Protein AF-A0A520BKF9-F1 (afdb_monomer_lite)

Foldseek 3Di:
DDDDDDDDFPDFPPCPQADAFLVDQGAHDLVSLLVVLVVVVVVCVVVVHALEDEFEPRNSTVSNLVNSVVVPRHYHYDPVRGGHDPDPRHGPGDD

Sequence (95 aa):
MPAFTIWRHPKPRGAEGRCIGGRTDLAVDPRKAKRLAHRIRANARRHALPREVVTSPLARAADVGRWLKRWGFRWRVDAALAEMDFGAWDGRGWS

pLDDT: mean 94.91, std 5.85, range [55.38, 98.69]

Radius of gyration: 14.3 Å; chains: 1; bounding box: 37×19×40 Å

Secondary structure (DSSP, 8-state):
-------PPPPBTT-TTB---SS----B-HHHHHHHHHHHHHHHHHTT--SEEEE-SSHHHHHHHHHHHHTT-EEEE-GGGSPP--GGGTTSBP-

Structure (mmCIF, N/CA/C/O backbone):
data_AF-A0A520BKF9-F1
#
_entry.id   AF-A0A520BKF9-F1
#
loop_
_atom_site.group_PDB
_atom_site.id
_atom_site.type_symbol
_atom_site.label_atom_id
_atom_site.label_alt_id
_atom_site.label_comp_id
_atom_site.label_asym_id
_atom_site.label_entity_id
_atom_site.label_seq_id
_atom_site.pdbx_PDB_ins_code
_atom_site.Cartn_x
_atom_site.Cartn_y
_atom_site.Cartn_z
_atom_site.occupancy
_atom_site.B_iso_or_equiv
_atom_site.auth_seq_id
_atom_site.auth_comp_id
_atom_site.auth_asym_id
_atom_site.auth_atom_id
_atom_site.pdbx_PDB_model_num
ATOM 1 N N . MET A 1 1 ? -23.116 9.234 4.650 1.00 55.38 1 MET A N 1
ATOM 2 C CA . MET A 1 1 ? -22.319 8.888 3.450 1.00 55.38 1 MET A CA 1
ATOM 3 C C . MET A 1 1 ? -21.059 8.165 3.903 1.00 55.38 1 MET A C 1
ATOM 5 O O . MET A 1 1 ? -20.490 8.604 4.899 1.00 55.38 1 MET A O 1
ATOM 9 N N . PRO A 1 2 ? -20.637 7.065 3.260 1.00 71.00 2 PRO A N 1
ATOM 10 C CA . PRO A 1 2 ? -19.363 6.435 3.591 1.00 71.00 2 PRO A CA 1
ATOM 11 C C . PRO A 1 2 ? -18.211 7.399 3.279 1.00 71.00 2 PRO A C 1
ATOM 13 O O . PRO A 1 2 ? -18.183 8.010 2.213 1.00 71.00 2 PRO A O 1
ATOM 16 N N . ALA A 1 3 ? -17.278 7.547 4.219 1.00 82.50 3 ALA A N 1
ATOM 17 C CA . ALA A 1 3 ? -16.076 8.355 4.053 1.00 82.50 3 ALA A CA 1
ATOM 18 C C . ALA A 1 3 ? -14.857 7.433 3.971 1.00 82.50 3 ALA A C 1
ATOM 20 O O . ALA A 1 3 ? -14.642 6.594 4.848 1.00 82.50 3 ALA A O 1
ATOM 21 N N . PHE A 1 4 ? -14.051 7.596 2.924 1.00 89.69 4 PHE A N 1
ATOM 22 C CA . PHE A 1 4 ? -12.822 6.833 2.726 1.00 89.69 4 PHE A CA 1
ATOM 23 C C . PHE A 1 4 ? -11.604 7.719 2.976 1.00 89.69 4 PHE A C 1
ATOM 25 O O . PHE A 1 4 ? -11.568 8.876 2.565 1.00 89.69 4 PHE A O 1
ATOM 32 N N . THR A 1 5 ? -10.578 7.170 3.629 1.00 95.19 5 THR A N 1
ATOM 33 C CA . THR A 1 5 ? -9.257 7.808 3.700 1.00 95.19 5 THR A CA 1
ATOM 34 C C . THR A 1 5 ? -8.321 7.121 2.716 1.00 95.19 5 THR A C 1
ATOM 36 O O . THR A 1 5 ? -8.034 5.932 2.862 1.00 95.19 5 THR A O 1
ATOM 39 N N . ILE A 1 6 ? -7.824 7.872 1.735 1.00 96.44 6 ILE A N 1
ATOM 40 C CA . ILE A 1 6 ? -6.939 7.357 0.687 1.00 96.44 6 ILE A CA 1
ATOM 41 C C . ILE A 1 6 ? -5.485 7.652 1.060 1.00 96.44 6 ILE A C 1
ATOM 43 O O . ILE A 1 6 ? -5.140 8.766 1.450 1.00 96.44 6 ILE A O 1
ATOM 47 N N . TRP A 1 7 ? -4.623 6.644 0.930 1.00 97.38 7 TRP A N 1
ATOM 48 C CA . TRP A 1 7 ? -3.195 6.747 1.218 1.00 97.38 7 TRP A CA 1
ATOM 49 C C . TRP A 1 7 ? -2.389 6.304 0.004 1.00 97.38 7 TRP A C 1
ATOM 51 O O . TRP A 1 7 ? -2.602 5.213 -0.520 1.00 97.38 7 TRP A O 1
ATOM 61 N N . ARG A 1 8 ? -1.407 7.112 -0.402 1.00 96.69 8 ARG A N 1
ATOM 62 C CA . ARG A 1 8 ? -0.413 6.689 -1.393 1.00 96.69 8 ARG A CA 1
ATOM 63 C C . ARG A 1 8 ? 0.629 5.782 -0.737 1.00 96.69 8 ARG A C 1
ATOM 65 O O . ARG A 1 8 ? 1.049 6.027 0.397 1.00 96.69 8 ARG A O 1
ATOM 72 N N . HIS A 1 9 ? 1.067 4.755 -1.461 1.00 95.94 9 HIS A N 1
ATOM 73 C CA . HIS A 1 9 ? 2.156 3.888 -1.023 1.00 95.94 9 HIS A CA 1
ATOM 74 C C . HIS A 1 9 ? 3.468 4.675 -0.805 1.00 95.94 9 HIS A C 1
ATOM 76 O O . HIS A 1 9 ? 3.660 5.746 -1.390 1.00 95.94 9 HIS A O 1
ATOM 82 N N . PRO A 1 10 ? 4.417 4.164 0.003 1.00 96.38 10 PRO A N 1
ATOM 83 C CA . PRO A 1 10 ? 5.730 4.785 0.13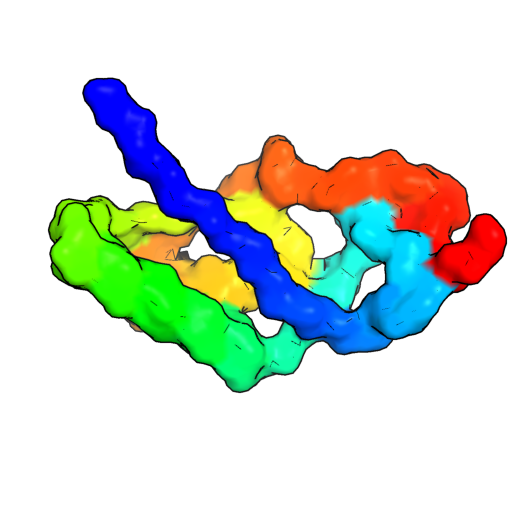7 1.00 96.38 10 PRO A CA 1
ATOM 84 C C . PRO A 1 10 ? 6.493 4.787 -1.193 1.00 96.38 10 PRO A C 1
ATOM 86 O O . PRO A 1 10 ? 6.214 3.975 -2.074 1.00 96.38 10 PRO A O 1
ATOM 89 N N . LYS A 1 11 ? 7.497 5.665 -1.324 1.00 94.62 11 LYS A N 1
ATOM 90 C CA . LYS A 1 11 ? 8.370 5.681 -2.507 1.00 94.62 11 LYS A CA 1
ATOM 91 C C . LYS A 1 11 ? 9.042 4.299 -2.688 1.00 94.62 11 LYS A C 1
ATOM 93 O O . LYS A 1 11 ? 9.744 3.879 -1.757 1.00 94.62 11 LYS A O 1
ATOM 98 N N . PRO A 1 12 ? 8.822 3.606 -3.822 1.00 94.94 12 PRO A N 1
ATOM 99 C CA . PRO A 1 12 ? 9.480 2.337 -4.121 1.00 94.94 12 PRO A CA 1
ATOM 100 C C . PRO A 1 12 ? 10.981 2.527 -4.363 1.00 94.94 12 PRO A C 1
ATOM 102 O O . PRO A 1 12 ? 11.423 3.621 -4.710 1.00 94.94 12 PRO A O 1
ATOM 105 N N . ARG A 1 13 ? 11.769 1.467 -4.159 1.00 95.06 13 ARG A N 1
ATOM 106 C CA . ARG A 1 13 ? 13.206 1.452 -4.478 1.00 95.06 13 ARG A CA 1
ATOM 107 C C . ARG A 1 13 ? 13.406 1.213 -5.973 1.00 95.06 13 ARG A C 1
ATOM 109 O O . ARG A 1 13 ? 12.770 0.318 -6.520 1.00 95.06 13 ARG A O 1
ATOM 116 N N . GLY A 1 14 ? 14.312 1.959 -6.606 1.00 92.44 14 GLY A N 1
ATOM 117 C CA . GLY A 1 14 ? 14.632 1.782 -8.028 1.00 92.44 14 GLY A CA 1
ATOM 118 C C . GLY A 1 14 ? 13.573 2.358 -8.971 1.00 92.44 14 GLY A C 1
ATOM 119 O O . GLY A 1 14 ? 13.457 1.911 -10.113 1.00 92.44 14 GLY A O 1
ATOM 120 N N . ALA A 1 15 ? 12.785 3.314 -8.474 1.00 93.06 15 ALA A N 1
ATOM 121 C CA . ALA A 1 15 ? 11.783 4.054 -9.240 1.00 93.06 15 ALA A CA 1
ATOM 122 C C . ALA A 1 15 ? 12.324 5.394 -9.766 1.00 93.06 15 ALA A C 1
ATOM 124 O O . ALA A 1 15 ? 11.657 6.082 -10.534 1.00 93.06 15 ALA A O 1
ATOM 125 N N . GLU A 1 16 ? 13.506 5.803 -9.308 1.00 94.00 16 GLU A N 1
ATOM 126 C CA . GLU A 1 16 ? 14.154 7.050 -9.690 1.00 94.00 16 GLU A CA 1
ATOM 127 C C . GLU A 1 16 ? 14.312 7.148 -11.210 1.00 94.00 16 GLU A C 1
ATOM 129 O O . GLU A 1 16 ? 14.898 6.272 -11.839 1.00 94.00 16 GLU A O 1
ATOM 134 N N . GLY A 1 17 ? 13.764 8.219 -11.790 1.00 93.62 17 GLY A N 1
ATOM 135 C CA . GLY A 1 17 ? 13.862 8.493 -13.221 1.00 93.62 17 GLY A CA 1
ATOM 136 C C . GLY A 1 17 ? 13.062 7.548 -14.116 1.00 93.62 17 GLY A C 1
ATOM 137 O O . GLY A 1 17 ? 13.227 7.634 -15.324 1.00 93.62 17 GLY A O 1
ATOM 138 N N . ARG A 1 18 ? 12.203 6.672 -13.570 1.00 94.19 18 ARG A N 1
ATOM 139 C CA . ARG A 1 18 ? 11.468 5.661 -14.345 1.00 94.19 18 ARG A CA 1
ATOM 140 C C . ARG A 1 18 ? 9.955 5.856 -14.293 1.00 94.19 18 ARG A C 1
ATOM 142 O O . ARG A 1 18 ? 9.403 6.222 -13.252 1.00 94.19 18 ARG A O 1
ATOM 149 N N . CYS A 1 19 ? 9.288 5.560 -15.401 1.00 94.31 19 CYS A N 1
ATOM 150 C CA . CYS A 1 19 ? 7.843 5.400 -15.465 1.00 94.31 19 CYS A CA 1
ATOM 151 C C . CYS A 1 19 ? 7.476 4.039 -14.864 1.00 94.31 19 CYS A C 1
ATOM 153 O O . CYS A 1 19 ? 7.913 3.011 -15.367 1.00 94.31 19 CYS A O 1
ATOM 155 N N . ILE A 1 20 ? 6.746 4.019 -13.747 1.00 95.00 20 ILE A N 1
ATOM 156 C CA . ILE A 1 20 ? 6.428 2.787 -13.008 1.00 95.00 20 ILE A CA 1
ATOM 157 C C . ILE A 1 20 ? 4.915 2.606 -12.976 1.00 95.00 20 ILE A C 1
ATOM 159 O O . ILE A 1 20 ? 4.226 3.309 -12.236 1.00 95.00 20 ILE A O 1
ATOM 163 N N . GLY A 1 21 ? 4.428 1.659 -13.769 1.00 92.12 21 GLY A N 1
ATOM 164 C CA . GLY A 1 21 ? 3.020 1.301 -13.887 1.00 92.12 21 GLY A CA 1
ATOM 165 C C . GLY A 1 21 ? 2.659 0.052 -13.088 1.00 92.12 21 GLY A C 1
ATOM 166 O O . GLY A 1 21 ? 3.299 -0.300 -12.085 1.00 92.12 21 GLY A O 1
ATOM 167 N N . GLY A 1 22 ? 1.578 -0.598 -13.510 1.00 91.50 22 GLY A N 1
ATOM 168 C CA . GLY A 1 22 ? 1.055 -1.821 -12.906 1.00 91.50 22 GLY A CA 1
ATOM 169 C C . GLY A 1 22 ? 1.879 -3.082 -13.179 1.00 91.50 22 GLY A C 1
ATOM 170 O O . GLY A 1 22 ? 1.763 -4.039 -12.417 1.00 91.50 22 GLY A O 1
ATOM 171 N N . ARG A 1 23 ? 2.726 -3.110 -14.216 1.00 92.06 23 ARG A N 1
ATOM 172 C CA . ARG A 1 23 ? 3.520 -4.296 -14.593 1.00 92.06 23 ARG A CA 1
ATOM 173 C C . ARG A 1 23 ? 4.850 -4.356 -13.857 1.00 92.06 23 ARG A C 1
ATOM 175 O O . ARG A 1 23 ? 5.341 -5.449 -13.580 1.00 92.06 23 ARG A O 1
ATOM 182 N N . THR A 1 24 ? 5.430 -3.206 -13.516 1.00 94.19 24 THR A N 1
ATOM 183 C CA . THR A 1 24 ? 6.672 -3.169 -12.737 1.00 94.19 24 THR A CA 1
ATOM 184 C C . THR A 1 24 ? 6.371 -3.201 -11.241 1.00 94.19 24 THR A C 1
ATOM 186 O O . THR A 1 24 ? 6.018 -2.188 -10.622 1.00 94.19 24 THR A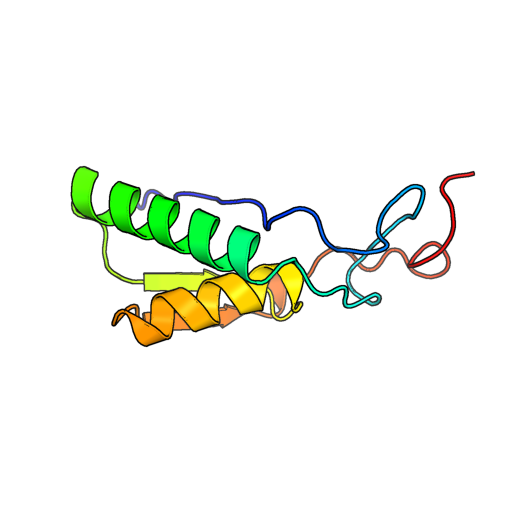 O 1
ATOM 189 N N . ASP A 1 25 ? 6.562 -4.370 -10.627 1.00 95.12 25 ASP A N 1
ATOM 190 C CA . ASP A 1 25 ? 6.394 -4.523 -9.185 1.00 95.12 25 ASP A CA 1
ATOM 191 C C . ASP A 1 25 ? 7.675 -4.176 -8.413 1.00 95.12 25 ASP A C 1
ATOM 193 O O . ASP A 1 25 ? 8.609 -4.969 -8.289 1.00 95.12 25 ASP A O 1
ATOM 197 N N . LEU A 1 26 ? 7.724 -2.948 -7.893 1.00 94.31 26 LEU A N 1
ATOM 198 C CA . LEU A 1 26 ? 8.828 -2.472 -7.066 1.00 94.31 26 LEU A CA 1
ATOM 199 C C . LEU A 1 26 ? 8.507 -2.572 -5.576 1.00 94.31 26 LEU A C 1
ATOM 201 O O . LEU A 1 26 ? 7.487 -2.075 -5.093 1.00 94.31 26 LEU A O 1
ATOM 205 N N . ALA A 1 27 ? 9.456 -3.122 -4.823 1.00 93.00 27 ALA A N 1
ATOM 206 C CA . ALA A 1 27 ? 9.405 -3.150 -3.369 1.00 93.00 27 ALA A CA 1
ATOM 207 C C . ALA A 1 27 ? 9.687 -1.770 -2.749 1.00 93.00 27 ALA A C 1
ATOM 209 O O . ALA A 1 27 ? 10.398 -0.926 -3.307 1.00 93.00 27 ALA A O 1
ATOM 210 N N . VAL A 1 28 ? 9.194 -1.563 -1.530 1.00 95.94 28 VAL A N 1
ATOM 211 C CA . VAL A 1 28 ? 9.500 -0.385 -0.703 1.00 95.94 28 VAL A CA 1
ATOM 212 C C . VAL A 1 28 ? 10.473 -0.743 0.420 1.00 95.94 28 VAL A C 1
ATOM 214 O O . VAL A 1 28 ? 10.664 -1.906 0.771 1.00 95.94 28 VAL A O 1
ATOM 217 N N . ASP A 1 29 ? 11.099 0.270 1.020 1.00 96.56 29 ASP A N 1
ATOM 218 C CA . ASP A 1 29 ? 11.828 0.082 2.278 1.00 96.56 29 ASP A CA 1
ATOM 219 C C . ASP A 1 29 ? 10.862 -0.431 3.371 1.00 96.56 29 ASP A C 1
ATOM 221 O O . ASP A 1 29 ? 9.876 0.260 3.671 1.00 96.56 29 ASP A O 1
ATOM 225 N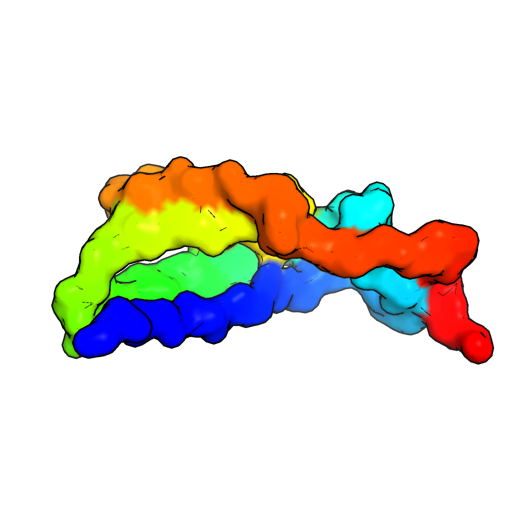 N . PRO A 1 30 ? 11.135 -1.590 4.012 1.00 95.69 30 PRO A N 1
ATOM 226 C CA . PRO A 1 30 ? 10.293 -2.134 5.076 1.00 95.69 30 PRO A CA 1
ATOM 227 C C . PRO A 1 30 ? 10.018 -1.143 6.214 1.00 95.69 30 PRO A C 1
ATOM 229 O O . PRO A 1 30 ? 8.913 -1.125 6.767 1.00 95.69 30 PRO A O 1
ATOM 232 N N . ARG A 1 31 ? 10.982 -0.272 6.546 1.00 97.62 31 ARG A N 1
ATOM 233 C CA . ARG A 1 31 ? 10.818 0.781 7.560 1.00 97.62 31 ARG A CA 1
ATOM 234 C C . ARG A 1 31 ? 9.813 1.836 7.107 1.00 97.62 31 ARG A C 1
ATOM 236 O O . ARG A 1 31 ? 9.041 2.327 7.931 1.00 97.62 31 ARG A O 1
ATOM 243 N N . LYS A 1 32 ? 9.785 2.184 5.816 1.00 98.06 32 LYS A N 1
ATOM 244 C CA . LYS A 1 32 ? 8.807 3.134 5.256 1.00 98.06 32 LYS A CA 1
ATOM 245 C C . LYS A 1 32 ? 7.407 2.521 5.189 1.00 98.06 32 LYS A C 1
ATOM 247 O O . LYS A 1 32 ? 6.452 3.195 5.574 1.00 98.06 32 LYS A O 1
ATOM 252 N N . ALA A 1 33 ? 7.286 1.247 4.808 1.00 98.12 33 ALA A N 1
ATOM 253 C CA . ALA A 1 33 ? 6.012 0.523 4.845 1.00 98.12 33 ALA A CA 1
ATOM 254 C C . ALA A 1 33 ? 5.428 0.472 6.265 1.00 98.12 33 ALA A C 1
ATOM 256 O O . ALA A 1 33 ? 4.286 0.879 6.487 1.00 98.12 33 ALA A O 1
ATOM 257 N N . LYS A 1 34 ? 6.241 0.068 7.251 1.00 98.50 34 LYS A N 1
ATOM 258 C CA . LYS A 1 34 ? 5.839 0.028 8.665 1.00 98.50 34 LYS A CA 1
ATOM 259 C C . LYS A 1 34 ? 5.436 1.411 9.186 1.00 98.50 34 LYS A C 1
ATOM 261 O O . LYS A 1 34 ? 4.444 1.538 9.901 1.00 98.50 34 LYS A O 1
ATOM 266 N N . ARG A 1 35 ? 6.175 2.462 8.814 1.00 98.62 35 ARG A N 1
ATOM 267 C CA . ARG A 1 35 ? 5.870 3.850 9.201 1.00 98.62 35 ARG A CA 1
ATOM 268 C C . ARG A 1 35 ? 4.514 4.308 8.667 1.00 98.62 35 ARG A C 1
ATOM 270 O O . ARG A 1 35 ? 3.744 4.900 9.418 1.00 98.62 35 ARG A O 1
ATOM 277 N N . LEU A 1 36 ? 4.204 4.017 7.403 1.00 98.62 36 LEU A N 1
ATOM 278 C CA . LEU A 1 36 ? 2.892 4.333 6.836 1.00 98.62 36 LEU A CA 1
ATOM 279 C C . LEU A 1 36 ? 1.779 3.534 7.524 1.00 98.62 36 LEU A C 1
ATOM 281 O O . LEU A 1 36 ? 0.769 4.117 7.909 1.00 98.62 36 LEU A O 1
ATOM 285 N N . ALA A 1 37 ? 1.991 2.242 7.779 1.00 98.50 37 ALA A N 1
ATOM 286 C CA . ALA A 1 37 ? 1.038 1.432 8.533 1.00 98.50 37 ALA A CA 1
ATOM 287 C C . ALA A 1 37 ? 0.755 2.035 9.925 1.00 98.50 37 ALA A C 1
ATOM 289 O O . ALA A 1 37 ? -0.396 2.082 10.360 1.00 98.50 37 ALA A O 1
ATOM 290 N N . HIS A 1 38 ? 1.774 2.550 10.627 1.00 98.69 38 HIS A N 1
ATOM 291 C CA . HIS A 1 38 ? 1.576 3.240 11.907 1.00 98.69 38 HIS A CA 1
ATOM 292 C C . HIS A 1 38 ? 0.708 4.495 11.767 1.00 98.69 38 HIS A C 1
ATOM 294 O O . HIS A 1 38 ? -0.165 4.710 12.609 1.00 98.69 38 HIS A O 1
ATOM 300 N N . ARG A 1 39 ? 0.906 5.292 10.707 1.00 98.62 39 ARG A N 1
ATOM 301 C CA . ARG A 1 39 ? 0.080 6.479 10.421 1.00 98.62 39 ARG A CA 1
ATOM 302 C C . ARG A 1 39 ? -1.377 6.102 10.160 1.00 98.62 39 ARG A C 1
ATOM 304 O O . ARG A 1 39 ? -2.261 6.709 10.755 1.00 98.62 39 ARG A O 1
ATOM 311 N N . ILE A 1 40 ? -1.619 5.065 9.357 1.00 98.25 40 ILE A N 1
ATOM 312 C CA . ILE A 1 40 ? -2.969 4.546 9.086 1.00 98.25 40 ILE A CA 1
ATOM 313 C C . ILE A 1 40 ? -3.632 4.092 10.390 1.00 98.25 40 ILE A C 1
ATOM 315 O O . ILE A 1 40 ? -4.757 4.488 10.685 1.00 98.25 40 ILE A O 1
ATOM 319 N N . ARG A 1 41 ? -2.916 3.328 11.224 1.00 98.19 41 ARG A N 1
ATOM 320 C CA . ARG A 1 41 ? -3.423 2.878 12.528 1.00 98.19 41 ARG A CA 1
ATOM 321 C C . ARG A 1 41 ? -3.749 4.044 13.463 1.00 98.19 41 ARG A C 1
ATOM 323 O O . ARG A 1 41 ? -4.762 3.998 14.154 1.00 98.19 41 ARG A O 1
ATOM 330 N N . ALA A 1 42 ? -2.893 5.064 13.515 1.00 98.19 42 ALA A N 1
ATOM 331 C CA . ALA A 1 42 ? -3.123 6.253 14.331 1.00 98.19 42 ALA A CA 1
ATOM 332 C C . ALA A 1 42 ? -4.352 7.038 13.847 1.00 98.19 42 ALA A C 1
ATOM 334 O O . ALA A 1 42 ? -5.183 7.422 14.665 1.00 98.19 42 ALA A O 1
ATOM 335 N N . ASN A 1 43 ? -4.509 7.194 12.529 1.00 97.50 43 ASN A N 1
ATOM 336 C CA . ASN A 1 43 ? -5.679 7.824 11.921 1.00 97.50 43 ASN A CA 1
ATOM 337 C C . ASN A 1 43 ? -6.969 7.060 12.243 1.00 97.50 43 ASN A C 1
ATOM 339 O O . ASN A 1 43 ? -7.934 7.654 12.713 1.00 97.50 43 ASN A O 1
ATOM 343 N N . ALA A 1 44 ? -6.961 5.735 12.069 1.00 96.31 44 ALA A N 1
ATOM 344 C CA . ALA A 1 44 ? -8.114 4.898 12.381 1.00 96.31 44 ALA A CA 1
ATOM 345 C C . ALA A 1 44 ? -8.525 5.017 13.854 1.00 96.31 44 ALA A C 1
ATOM 347 O O . ALA A 1 44 ? -9.704 5.152 14.153 1.00 96.31 44 ALA A O 1
ATOM 348 N N . ARG A 1 45 ? -7.555 5.057 14.777 1.00 96.56 45 ARG A N 1
ATOM 349 C CA . ARG A 1 45 ? -7.824 5.282 16.206 1.00 96.56 45 ARG A CA 1
ATOM 350 C C . ARG A 1 45 ? -8.400 6.670 16.482 1.00 96.56 45 ARG A C 1
ATOM 352 O O . ARG A 1 45 ? -9.377 6.769 17.210 1.00 96.56 45 ARG A O 1
ATOM 359 N N . ARG A 1 46 ? -7.800 7.723 15.917 1.00 97.12 46 ARG A N 1
ATOM 360 C CA . ARG A 1 46 ? -8.222 9.118 16.132 1.00 97.12 46 ARG A CA 1
ATOM 361 C C . ARG A 1 46 ? -9.658 9.365 15.675 1.00 97.12 46 ARG A C 1
ATOM 363 O O . ARG A 1 46 ? -10.366 10.132 16.310 1.00 97.12 46 ARG A O 1
ATOM 370 N N . HIS A 1 47 ? -10.059 8.728 14.581 1.00 95.12 47 HIS A N 1
ATOM 371 C CA . HIS A 1 47 ? -11.356 8.943 13.944 1.00 95.12 47 HIS A CA 1
ATOM 372 C C . HIS A 1 47 ? -12.338 7.784 14.163 1.00 95.12 47 HIS A C 1
ATOM 374 O O . HIS A 1 47 ? -13.340 7.712 13.462 1.00 95.12 47 HIS A O 1
ATOM 380 N N . ALA A 1 48 ? -12.041 6.871 15.098 1.00 94.69 48 ALA A N 1
ATOM 381 C CA . ALA A 1 48 ? -12.847 5.681 15.383 1.00 94.69 48 ALA A CA 1
ATOM 382 C C . ALA A 1 48 ? -13.240 4.875 14.121 1.00 94.69 48 ALA A C 1
ATOM 384 O O . ALA A 1 48 ? -14.338 4.330 14.028 1.00 94.69 48 ALA A O 1
ATOM 385 N N . LEU A 1 49 ? -12.340 4.801 13.134 1.00 94.56 49 LEU A N 1
ATOM 386 C CA . LEU A 1 49 ? -12.585 4.078 11.887 1.00 94.56 49 LEU A CA 1
ATOM 387 C C . LEU A 1 49 ? -12.467 2.562 12.103 1.00 94.56 49 LEU A C 1
ATOM 389 O O . LEU A 1 49 ? -11.661 2.116 12.932 1.00 94.56 49 LEU A O 1
ATOM 393 N N . PRO A 1 50 ? -13.178 1.752 11.296 1.00 95.38 50 PRO A N 1
ATOM 394 C CA . PRO A 1 50 ? -12.979 0.312 11.266 1.00 95.38 50 PRO A CA 1
ATOM 395 C C . PRO A 1 50 ? -11.517 -0.053 10.997 1.00 95.38 50 PRO A C 1
ATOM 397 O O . PRO A 1 50 ? -10.812 0.617 10.237 1.00 95.38 50 PRO A O 1
ATOM 400 N N . ARG A 1 51 ? -11.061 -1.173 11.564 1.00 97.00 51 ARG A N 1
ATOM 401 C CA . ARG A 1 51 ? -9.745 -1.748 11.246 1.00 97.00 51 ARG A CA 1
ATOM 402 C C . ARG A 1 51 ? -9.786 -2.517 9.926 1.00 97.00 51 ARG A C 1
ATOM 404 O O . ARG A 1 51 ? -9.385 -3.675 9.869 1.00 97.00 51 ARG A O 1
ATOM 411 N N . GLU A 1 52 ? -10.273 -1.881 8.871 1.00 97.44 52 GLU A N 1
ATOM 412 C CA . GLU A 1 52 ? -10.308 -2.440 7.523 1.00 97.44 52 GLU A CA 1
ATOM 413 C C . GLU A 1 52 ? -9.384 -1.654 6.598 1.00 97.44 52 GLU A C 1
ATOM 415 O O . GLU A 1 52 ? -9.302 -0.429 6.667 1.00 97.44 52 GLU A O 1
ATOM 420 N N . VAL A 1 53 ? -8.670 -2.365 5.729 1.00 97.88 53 VAL A N 1
ATOM 421 C CA . VAL A 1 53 ? -7.827 -1.753 4.703 1.00 97.88 53 VAL A CA 1
ATOM 422 C C . VAL A 1 53 ? -7.906 -2.561 3.416 1.00 97.88 53 VAL A C 1
ATOM 424 O O . VAL A 1 53 ? -7.853 -3.794 3.438 1.00 97.88 53 VAL A O 1
ATOM 427 N N . VAL A 1 54 ? -8.013 -1.856 2.294 1.00 98.25 54 VAL A N 1
ATOM 428 C CA . VAL A 1 54 ? -7.929 -2.431 0.951 1.00 98.25 54 VAL A CA 1
ATOM 429 C C . VAL A 1 54 ? -6.684 -1.865 0.280 1.00 98.25 54 VAL A C 1
ATOM 431 O O . VAL A 1 54 ? -6.420 -0.667 0.385 1.00 98.25 54 VAL A O 1
ATOM 434 N N . THR A 1 55 ? -5.882 -2.714 -0.357 1.00 98.44 55 THR A N 1
ATOM 435 C CA . THR A 1 55 ? -4.678 -2.280 -1.079 1.00 98.44 55 THR A CA 1
ATOM 436 C C . THR A 1 55 ? -4.641 -2.849 -2.488 1.00 98.44 55 THR A C 1
ATOM 438 O O . THR A 1 55 ? -5.185 -3.919 -2.746 1.00 98.44 55 THR A O 1
ATOM 441 N N . SER A 1 56 ? -3.896 -2.177 -3.363 1.00 97.31 56 SER A N 1
ATOM 442 C CA . SER A 1 56 ? -3.359 -2.765 -4.594 1.00 97.31 56 SER A CA 1
ATOM 443 C C . SER A 1 56 ? -2.585 -4.068 -4.313 1.00 97.31 56 SER A C 1
ATOM 445 O O . SER A 1 56 ? -2.006 -4.188 -3.220 1.00 97.31 56 SER A O 1
ATOM 447 N N . PRO A 1 57 ? -2.523 -5.022 -5.266 1.00 96.56 57 PRO A N 1
ATOM 448 C CA . PRO A 1 57 ? -1.677 -6.213 -5.147 1.00 96.56 57 PRO A CA 1
ATOM 449 C C . PRO A 1 57 ? -0.172 -5.910 -5.194 1.00 96.56 57 PRO A C 1
ATOM 451 O O . PRO A 1 57 ? 0.613 -6.705 -4.683 1.00 96.56 57 PRO A O 1
ATOM 45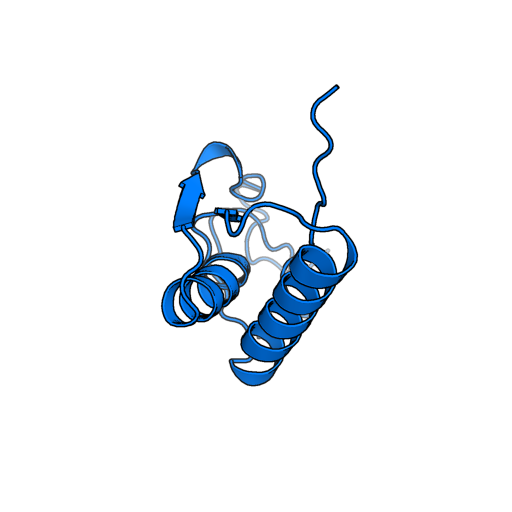4 N N . LEU A 1 58 ? 0.236 -4.766 -5.754 1.00 97.12 58 LEU A N 1
ATOM 455 C CA . LEU A 1 58 ? 1.646 -4.415 -5.959 1.00 97.12 58 LEU A CA 1
ATOM 456 C C . LEU A 1 58 ? 2.387 -4.278 -4.624 1.00 97.12 58 LEU A C 1
ATOM 458 O O . LEU A 1 58 ? 1.869 -3.668 -3.679 1.00 97.12 58 LEU A O 1
ATOM 462 N N . ALA A 1 59 ? 3.615 -4.798 -4.544 1.00 96.25 59 ALA A N 1
ATOM 463 C CA . ALA A 1 59 ? 4.419 -4.899 -3.328 1.00 96.25 59 ALA A CA 1
ATOM 464 C C . ALA A 1 59 ? 4.496 -3.572 -2.567 1.00 96.25 59 ALA A C 1
ATOM 466 O O . ALA A 1 59 ? 4.272 -3.541 -1.355 1.00 96.25 59 ALA A O 1
ATOM 467 N N . ARG A 1 60 ? 4.695 -2.459 -3.284 1.00 96.00 60 ARG A N 1
ATOM 468 C CA . ARG A 1 60 ? 4.721 -1.099 -2.720 1.00 96.00 60 ARG A CA 1
ATOM 469 C C . ARG A 1 60 ? 3.511 -0.746 -1.847 1.00 96.00 60 ARG A C 1
ATOM 471 O O . ARG A 1 60 ? 3.681 -0.038 -0.854 1.00 96.00 60 ARG A O 1
ATOM 478 N N . ALA A 1 61 ? 2.320 -1.253 -2.162 1.00 97.44 61 ALA A N 1
ATOM 479 C CA . ALA A 1 61 ? 1.114 -1.087 -1.350 1.00 97.44 61 ALA A CA 1
ATOM 480 C C . ALA A 1 61 ? 0.867 -2.290 -0.422 1.00 97.44 61 ALA A C 1
ATOM 482 O O . ALA A 1 61 ? 0.586 -2.110 0.768 1.00 97.44 61 ALA A O 1
ATOM 483 N N . ALA A 1 62 ? 1.019 -3.512 -0.938 1.00 97.44 62 ALA A N 1
ATOM 484 C CA . ALA A 1 62 ? 0.767 -4.748 -0.203 1.00 97.44 62 ALA A CA 1
ATOM 485 C C . ALA A 1 62 ? 1.666 -4.895 1.039 1.00 97.44 62 ALA A C 1
ATOM 487 O O . ALA A 1 62 ? 1.227 -5.424 2.061 1.00 97.44 62 ALA A O 1
ATOM 488 N N . ASP A 1 63 ? 2.895 -4.366 1.014 1.00 97.50 63 ASP A N 1
ATOM 489 C CA . ASP A 1 63 ? 3.793 -4.344 2.176 1.00 97.50 63 ASP A CA 1
ATOM 490 C C . ASP A 1 63 ? 3.203 -3.599 3.378 1.00 97.50 63 ASP A C 1
ATOM 492 O O . ASP A 1 63 ? 3.424 -3.987 4.529 1.00 97.50 63 ASP A O 1
ATOM 496 N N . VAL A 1 64 ? 2.415 -2.553 3.133 1.00 98.31 64 VAL A N 1
ATOM 497 C CA . VAL A 1 64 ? 1.713 -1.801 4.182 1.00 98.31 64 VAL A CA 1
ATOM 498 C C . VAL A 1 64 ? 0.571 -2.646 4.746 1.00 98.31 64 VAL A C 1
ATOM 500 O O . VAL A 1 64 ? 0.440 -2.774 5.967 1.00 98.31 64 VAL A O 1
ATOM 503 N N . GLY A 1 65 ? -0.207 -3.286 3.867 1.00 98.00 65 GLY A N 1
ATOM 504 C CA . GLY A 1 65 ? -1.281 -4.209 4.237 1.00 98.00 65 GLY A CA 1
ATOM 505 C C . GLY A 1 65 ? -0.785 -5.384 5.086 1.00 98.00 65 GLY A C 1
ATOM 506 O O . GLY A 1 65 ? -1.389 -5.701 6.113 1.00 98.00 65 GLY A O 1
ATOM 507 N N . ARG A 1 66 ? 0.385 -5.954 4.758 1.00 97.94 66 ARG A N 1
ATOM 508 C CA . ARG A 1 66 ? 1.050 -7.007 5.550 1.00 97.94 66 ARG A CA 1
ATOM 509 C C . ARG A 1 66 ? 1.344 -6.579 6.988 1.00 97.94 66 ARG A C 1
ATOM 511 O O . ARG A 1 66 ? 1.253 -7.405 7.897 1.00 97.94 66 ARG A O 1
ATOM 518 N N . TRP A 1 67 ? 1.744 -5.327 7.215 1.00 98.38 67 TRP A N 1
ATOM 519 C CA . TRP A 1 67 ? 1.946 -4.801 8.570 1.00 98.38 67 TRP A CA 1
ATOM 520 C C . TRP A 1 67 ? 0.622 -4.595 9.301 1.00 98.38 67 TRP A C 1
ATOM 522 O O . TRP A 1 67 ? 0.496 -4.995 10.455 1.00 98.38 67 TRP A O 1
ATOM 532 N N . LEU A 1 68 ? -0.376 -4.022 8.627 1.00 98.50 68 LEU A N 1
ATOM 533 C CA . LEU A 1 68 ? -1.693 -3.775 9.216 1.00 98.50 68 LEU A CA 1
ATOM 534 C C . LEU A 1 68 ? -2.399 -5.082 9.603 1.00 98.50 68 LEU A C 1
ATOM 536 O O . LEU A 1 68 ? -2.919 -5.177 10.716 1.00 98.50 68 LEU A O 1
ATOM 540 N N . LYS A 1 69 ? -2.337 -6.115 8.753 1.00 98.50 69 LYS A N 1
ATOM 541 C CA . LYS A 1 69 ? -2.858 -7.45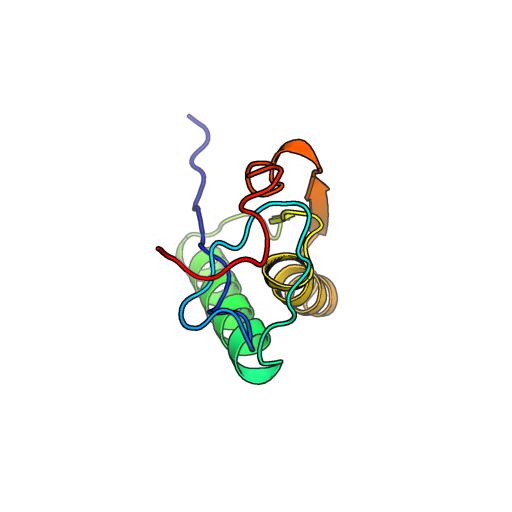9 9.057 1.00 98.50 69 LYS A CA 1
ATOM 542 C C . LYS A 1 69 ? -2.235 -8.033 10.328 1.00 98.50 69 LYS A C 1
ATOM 544 O O . LYS A 1 69 ? -2.955 -8.511 11.199 1.00 98.50 69 LYS A O 1
ATOM 549 N N . ARG A 1 70 ? -0.911 -7.906 10.486 1.00 98.19 70 ARG A N 1
ATOM 550 C CA . ARG A 1 70 ? -0.190 -8.318 11.707 1.00 98.19 70 ARG A CA 1
ATOM 551 C C . ARG A 1 70 ? -0.645 -7.574 12.967 1.00 98.19 70 ARG A C 1
ATOM 553 O O . ARG A 1 70 ? -0.416 -8.061 14.066 1.00 98.19 70 ARG A O 1
ATOM 560 N N . TRP A 1 71 ? -1.282 -6.413 12.832 1.00 98.06 71 TRP A N 1
ATOM 561 C CA . TRP A 1 71 ? -1.826 -5.627 13.947 1.00 98.06 71 TRP A CA 1
ATOM 562 C C . TRP A 1 71 ? -3.350 -5.742 14.086 1.00 98.06 71 TRP A C 1
ATOM 564 O O . TRP A 1 71 ? -3.979 -4.905 14.742 1.00 98.06 71 TRP A O 1
ATOM 574 N N . GLY A 1 72 ? -3.943 -6.766 13.468 1.00 98.12 72 GLY A N 1
ATOM 575 C CA . GLY A 1 72 ? -5.363 -7.082 13.590 1.00 98.12 72 GLY A CA 1
ATOM 576 C C . GLY A 1 72 ? -6.276 -6.246 12.697 1.00 98.12 72 GLY A C 1
ATOM 577 O O . GLY A 1 72 ? -7.449 -6.093 13.019 1.00 98.12 72 GLY A O 1
ATOM 578 N N . PHE A 1 73 ? -5.765 -5.667 11.606 1.00 98.50 73 PHE A N 1
ATOM 579 C CA . PHE A 1 73 ? -6.634 -5.124 10.562 1.00 98.50 73 PHE A CA 1
ATOM 580 C C . PHE A 1 73 ? -7.113 -6.244 9.641 1.00 98.50 73 PHE A C 1
ATOM 582 O O . PHE A 1 73 ? -6.333 -7.113 9.241 1.00 98.50 73 PHE A O 1
ATOM 589 N N . ARG A 1 74 ? -8.376 -6.173 9.223 1.00 98.50 74 ARG A N 1
ATOM 590 C CA . ARG A 1 74 ? -8.877 -6.929 8.080 1.00 98.50 74 ARG A CA 1
ATOM 591 C C . ARG A 1 74 ? -8.276 -6.326 6.814 1.00 98.50 74 ARG A C 1
ATOM 593 O O . ARG A 1 74 ? -8.650 -5.233 6.395 1.00 98.50 74 ARG A O 1
ATOM 600 N N . TRP A 1 75 ? -7.322 -7.036 6.227 1.00 98.50 75 TRP A N 1
ATOM 601 C CA . TRP A 1 75 ? -6.672 -6.633 4.985 1.00 98.50 75 TRP A CA 1
ATOM 602 C C . TRP A 1 75 ? -7.278 -7.384 3.801 1.00 98.50 75 TRP A C 1
ATOM 604 O O . TRP A 1 75 ? -7.294 -8.616 3.791 1.00 98.50 75 TRP A O 1
ATOM 614 N N . ARG A 1 76 ? -7.758 -6.632 2.810 1.00 98.31 76 ARG A N 1
ATOM 615 C CA . ARG A 1 76 ? -8.162 -7.128 1.492 1.00 98.31 76 ARG A CA 1
ATOM 616 C C . ARG A 1 76 ? -7.220 -6.588 0.420 1.00 98.31 76 ARG A C 1
ATOM 618 O O . ARG A 1 76 ? -6.729 -5.464 0.524 1.00 98.31 76 ARG A O 1
ATOM 625 N N . VAL A 1 77 ? -6.987 -7.390 -0.606 1.00 98.06 77 VAL A N 1
ATOM 626 C CA . VAL A 1 77 ? -6.267 -6.975 -1.811 1.00 98.06 77 VAL A CA 1
ATOM 627 C C . VAL A 1 77 ? -7.282 -6.885 -2.936 1.00 98.06 77 VAL A C 1
ATOM 629 O O . VAL A 1 77 ? -8.104 -7.787 -3.075 1.00 98.06 77 VAL A O 1
ATOM 632 N N . ASP A 1 78 ? -7.230 -5.802 -3.701 1.00 97.94 78 ASP A N 1
ATOM 633 C CA . ASP A 1 78 ? -8.124 -5.569 -4.829 1.00 97.94 78 ASP A CA 1
ATOM 634 C C . ASP A 1 78 ? -7.302 -5.238 -6.078 1.00 97.94 78 ASP A C 1
ATOM 636 O O . ASP A 1 78 ? -6.520 -4.283 -6.089 1.00 97.94 78 ASP A O 1
ATOM 640 N N . ALA A 1 79 ? -7.464 -6.054 -7.121 1.00 95.44 79 ALA A N 1
ATOM 641 C CA . ALA A 1 79 ? -6.772 -5.884 -8.393 1.00 95.44 79 ALA A CA 1
ATOM 642 C C . ALA A 1 79 ? -7.189 -4.594 -9.116 1.00 95.44 79 ALA A C 1
ATOM 644 O O . ALA A 1 79 ? -6.373 -4.025 -9.835 1.00 95.44 79 ALA A O 1
ATOM 645 N N . ALA A 1 80 ? -8.398 -4.079 -8.869 1.00 95.75 80 ALA A N 1
ATOM 646 C CA . ALA A 1 80 ? -8.857 -2.811 -9.435 1.00 95.75 80 ALA A CA 1
ATOM 647 C C . ALA A 1 80 ? -8.089 -1.593 -8.885 1.00 95.75 80 ALA A C 1
ATOM 649 O O . ALA A 1 80 ? -8.146 -0.516 -9.469 1.00 95.75 80 ALA A O 1
ATOM 650 N N . LEU A 1 81 ? -7.346 -1.756 -7.780 1.00 95.94 81 LEU A N 1
ATOM 651 C CA . LEU A 1 81 ? -6.446 -0.735 -7.232 1.00 95.94 81 LEU A CA 1
ATOM 652 C C . LEU A 1 81 ? -5.012 -0.842 -7.780 1.00 95.94 81 LEU A C 1
ATOM 654 O O . LEU A 1 81 ? -4.112 -0.165 -7.275 1.00 95.94 81 LEU A O 1
ATOM 658 N N . ALA A 1 82 ? -4.744 -1.735 -8.737 1.00 94.88 82 ALA A N 1
ATOM 659 C CA . ALA A 1 82 ? -3.463 -1.760 -9.433 1.00 94.88 82 ALA A CA 1
ATOM 660 C C . ALA A 1 82 ? -3.198 -0.416 -10.127 1.00 94.88 82 ALA A C 1
ATOM 662 O O . ALA A 1 82 ? -4.114 0.248 -10.603 1.00 94.88 82 ALA A O 1
ATOM 663 N N . GLU A 1 83 ? -1.928 -0.012 -10.148 1.00 92.56 83 GLU A N 1
ATOM 664 C CA . GLU A 1 83 ? -1.507 1.134 -10.952 1.00 92.56 83 GLU A CA 1
ATOM 665 C C . GLU A 1 83 ? -1.822 0.867 -12.429 1.00 92.56 83 GLU A C 1
ATOM 667 O O . GLU A 1 83 ? -1.827 -0.289 -12.862 1.00 92.56 83 GLU A O 1
ATOM 672 N N . MET A 1 84 ? -2.065 1.930 -13.193 1.00 93.44 84 MET A N 1
ATOM 673 C CA . MET A 1 84 ? -2.346 1.830 -14.624 1.00 93.44 84 MET A CA 1
ATOM 674 C C . MET A 1 84 ? -1.247 1.050 -15.362 1.00 93.44 84 MET A C 1
ATOM 676 O O . MET A 1 84 ? -0.057 1.177 -15.058 1.00 93.44 84 MET A O 1
ATOM 680 N N . ASP A 1 85 ? -1.641 0.243 -16.347 1.00 92.12 85 ASP A N 1
ATOM 681 C CA . ASP A 1 85 ? -0.688 -0.374 -17.266 1.00 92.12 85 ASP A CA 1
ATOM 682 C C . ASP A 1 85 ? -0.168 0.695 -18.237 1.00 92.12 85 ASP A C 1
ATOM 684 O O . ASP A 1 85 ? -0.897 1.169 -19.107 1.00 92.12 85 ASP A O 1
ATOM 688 N N . PHE A 1 86 ? 1.097 1.086 -18.077 1.00 93.12 86 PHE A N 1
ATOM 689 C CA . PHE A 1 86 ? 1.762 2.040 -18.969 1.00 93.12 86 PHE A CA 1
ATOM 690 C C . PHE A 1 86 ? 2.364 1.381 -20.223 1.00 93.12 86 PHE A C 1
ATOM 692 O O . PHE A 1 86 ? 3.075 2.029 -20.993 1.00 93.12 86 PHE A O 1
ATOM 699 N N . GLY A 1 87 ? 2.100 0.094 -20.450 1.00 93.62 87 GLY A N 1
ATOM 700 C CA . GLY A 1 87 ? 2.525 -0.638 -21.634 1.00 93.62 87 GLY A CA 1
ATOM 701 C C . GLY A 1 87 ? 4.040 -0.609 -21.811 1.00 93.62 87 GLY A C 1
ATOM 702 O O . GLY A 1 87 ? 4.800 -0.930 -20.899 1.00 93.62 87 GLY A O 1
ATOM 703 N N . ALA A 1 88 ? 4.491 -0.206 -23.000 1.00 94.12 88 ALA A N 1
ATOM 704 C CA . ALA A 1 88 ? 5.912 -0.149 -23.345 1.00 94.12 88 ALA A CA 1
ATOM 705 C C . ALA A 1 88 ? 6.716 0.872 -22.518 1.00 94.12 88 ALA A C 1
ATOM 707 O O . ALA A 1 88 ? 7.947 0.794 -22.492 1.00 94.12 88 ALA A O 1
ATOM 708 N N . TRP A 1 89 ? 6.044 1.817 -21.853 1.00 93.88 89 TRP A N 1
ATOM 709 C CA . TRP A 1 89 ? 6.694 2.797 -20.985 1.00 93.88 89 TRP A CA 1
ATOM 710 C C . TRP A 1 89 ? 7.002 2.231 -19.596 1.00 93.88 89 TRP A C 1
ATOM 712 O O . TRP A 1 89 ? 7.873 2.766 -18.911 1.00 93.88 89 TRP A O 1
ATOM 722 N N . ASP A 1 90 ? 6.339 1.150 -19.168 1.00 94.12 90 ASP A N 1
ATOM 723 C CA . ASP A 1 90 ? 6.509 0.627 -17.814 1.00 94.12 90 ASP A CA 1
ATOM 724 C C . ASP A 1 90 ? 7.940 0.106 -17.589 1.00 94.12 90 ASP A C 1
ATOM 726 O O . ASP A 1 90 ? 8.478 -0.717 -18.332 1.00 94.12 90 ASP A O 1
ATOM 730 N N . GLY A 1 91 ? 8.590 0.641 -16.562 1.00 92.56 91 GLY A N 1
ATOM 731 C CA . GLY A 1 91 ? 9.973 0.373 -16.211 1.00 92.56 91 GLY A CA 1
ATOM 732 C C . GLY A 1 91 ? 11.006 1.129 -17.051 1.00 92.56 91 GLY A C 1
ATOM 733 O O . GLY A 1 91 ? 12.200 0.982 -16.761 1.00 92.56 91 GLY A O 1
ATOM 734 N N . ARG A 1 92 ? 10.610 1.931 -18.047 1.00 94.38 92 ARG A N 1
ATOM 735 C CA . ARG A 1 92 ? 11.527 2.763 -18.849 1.00 94.38 92 ARG A CA 1
ATOM 736 C C . ARG A 1 92 ? 11.849 4.076 -18.145 1.00 94.38 92 ARG A C 1
ATOM 738 O O . ARG A 1 92 ? 11.144 4.483 -17.227 1.00 94.38 92 ARG A O 1
ATOM 745 N N . GLY A 1 93 ? 12.942 4.713 -18.559 1.00 92.94 93 GLY A N 1
ATOM 746 C CA . GLY A 1 93 ? 13.261 6.069 -18.122 1.00 92.94 93 GLY A CA 1
ATOM 747 C C . GLY A 1 93 ? 12.200 7.061 -18.603 1.00 92.94 93 GLY A C 1
ATOM 748 O O . GLY A 1 93 ? 11.611 6.849 -19.659 1.00 92.94 93 GLY A O 1
ATOM 749 N N . TRP A 1 94 ? 11.955 8.125 -17.842 1.00 88.62 94 TRP A N 1
ATOM 750 C CA . TRP A 1 94 ? 11.225 9.280 -18.364 1.00 88.62 94 TRP A CA 1
ATOM 751 C C . TRP A 1 94 ? 12.096 9.952 -19.434 1.00 88.62 94 TRP A C 1
ATOM 753 O O . TRP A 1 94 ? 13.208 10.383 -19.125 1.00 88.62 94 TRP A O 1
ATOM 763 N N . SER A 1 95 ? 11.608 9.985 -20.672 1.00 75.25 95 SER A N 1
ATOM 764 C CA . SER A 1 95 ? 12.228 10.623 -21.841 1.00 75.25 95 S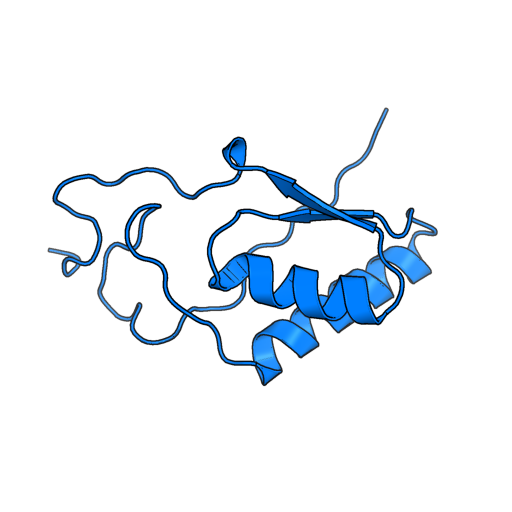ER A CA 1
ATOM 765 C C . SER A 1 95 ? 11.248 11.577 -22.492 1.00 75.25 95 SER A C 1
ATOM 767 O O . SER A 1 95 ? 10.073 11.155 -22.599 1.00 75.25 95 SER A O 1
#